Protein AF-A0A328TW82-F1 (afdb_monomer)

Solvent-accessible surface area (backbone atoms only — not comparable to full-atom values): 5490 Å² total; per-residue (Å²): 127,65,75,64,54,53,31,40,51,28,52,77,68,64,56,52,52,41,30,12,40,17,21,32,42,48,99,47,88,92,69,27,65,78,75,37,71,35,74,48,80,45,63,90,85,58,48,48,67,52,37,35,54,49,48,54,50,33,33,49,47,25,46,48,60,47,50,54,52,31,54,75,69,73,68,58,69,94,74,99,70,86,90,67,67,75,51,45,76,43,70,46,78,48,106

Nearest PDB structures (foldseek):
  3n0v-assembly1_C  TM=9.399E-01  e=1.897E-04  Pseudomonas putida KT2440
  3nrb-assembly1_A  TM=8.496E-01  e=9.449E-05  Pseudomonas putida KT2440
  3o1l-assembly1_A  TM=9.007E-01  e=3.312E-04  Pseudomonas syringae pv. tomato
  3tqq-assembly1_A  TM=7.896E-01  e=9.388E-03  Coxiella burnetii
  5uai-assembly1_A  TM=7.816E-01  e=1.079E-02  Pseudomonas aeruginosa PAO1

Secondary structure (DSSP, 8-state):
--HHHHHHHHHHHT-SEEEEEEEE--SSTT-SPEEEEEEEE--TT--HHHHHHHHHHHHHHHHHHHHHHHHHHT-----SS---TTSPEEEEEE-

Radius of gyration: 14.5 Å; Cα contacts (8 Å, |Δi|>4): 157; chains: 1; bounding box: 30×27×42 Å

Organism: NCBI:txid252393

Structure (mmCIF, N/CA/C/O backbone):
data_AF-A0A328TW82-F1
#
_entry.id   AF-A0A328TW82-F1
#
loop_
_atom_site.group_PDB
_atom_site.id
_atom_site.type_symbol
_atom_site.label_atom_id
_atom_site.label_alt_id
_atom_site.label_comp_id
_atom_site.label_asym_id
_atom_site.label_entity_id
_atom_site.label_seq_id
_atom_site.pdbx_PDB_ins_code
_atom_site.Cartn_x
_atom_site.Cartn_y
_atom_site.Cartn_z
_atom_site.occupancy
_atom_site.B_iso_or_equiv
_atom_site.auth_seq_id
_atom_site.auth_comp_id
_atom_site.auth_asym_id
_atom_site.auth_atom_id
_atom_site.pdbx_PDB_model_num
ATOM 1 N N . MET A 1 1 ? 12.274 -4.257 11.346 1.00 46.62 1 MET A N 1
ATOM 2 C CA . MET A 1 1 ? 12.890 -4.081 10.016 1.00 46.62 1 MET A CA 1
ATOM 3 C C . MET A 1 1 ? 12.861 -2.601 9.725 1.00 46.62 1 MET A C 1
ATOM 5 O O . MET A 1 1 ? 11.870 -1.978 10.082 1.00 46.62 1 MET A O 1
ATOM 9 N N . ASP A 1 2 ? 13.925 -2.039 9.159 1.00 54.69 2 ASP A N 1
ATOM 10 C CA . ASP A 1 2 ? 13.810 -0.716 8.542 1.00 54.69 2 ASP A CA 1
ATOM 11 C C . ASP A 1 2 ? 12.836 -0.839 7.360 1.00 54.69 2 ASP A C 1
ATOM 13 O O . ASP A 1 2 ? 12.948 -1.783 6.579 1.00 54.69 2 ASP A O 1
ATOM 17 N N . GLU A 1 3 ? 11.867 0.071 7.233 1.00 57.66 3 GLU A N 1
ATOM 18 C CA . GLU A 1 3 ? 10.801 0.008 6.207 1.00 57.66 3 GLU A CA 1
ATOM 19 C C . GLU A 1 3 ? 11.362 -0.104 4.781 1.00 57.66 3 GLU A C 1
ATOM 21 O O . GLU A 1 3 ? 10.840 -0.839 3.947 1.00 57.66 3 GLU A O 1
ATOM 26 N N . ALA A 1 4 ? 12.522 0.515 4.547 1.00 61.72 4 ALA A N 1
ATOM 27 C CA . ALA A 1 4 ? 13.281 0.420 3.306 1.00 61.72 4 ALA A CA 1
ATOM 28 C C . ALA A 1 4 ? 13.682 -1.015 2.912 1.00 61.72 4 ALA A C 1
ATOM 30 O O . ALA A 1 4 ? 13.848 -1.300 1.728 1.00 61.72 4 ALA A O 1
ATOM 31 N N . GLU A 1 5 ? 13.877 -1.924 3.871 1.00 72.62 5 GLU A N 1
ATOM 32 C CA . GLU A 1 5 ? 14.275 -3.298 3.556 1.00 72.62 5 GLU A CA 1
ATOM 33 C C . GLU A 1 5 ? 13.122 -4.107 2.957 1.00 72.62 5 GLU A C 1
ATOM 35 O O . GLU A 1 5 ? 13.370 -4.959 2.103 1.00 72.62 5 GLU A O 1
ATOM 40 N N . ALA A 1 6 ? 11.875 -3.835 3.358 1.00 76.38 6 ALA A N 1
ATOM 41 C CA . ALA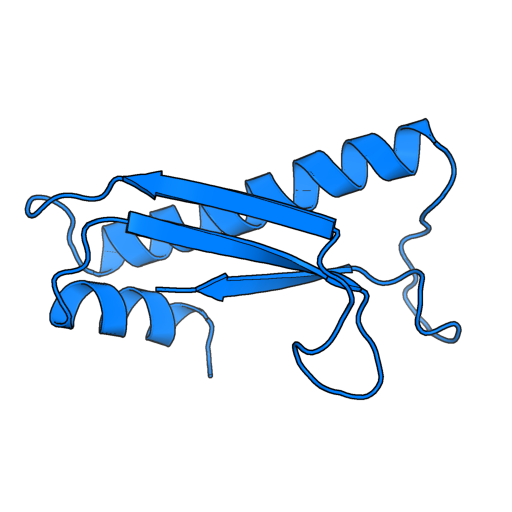 A 1 6 ? 10.709 -4.567 2.869 1.00 76.38 6 ALA A CA 1
ATOM 42 C C . ALA A 1 6 ? 10.535 -4.380 1.354 1.00 76.38 6 ALA A C 1
ATOM 44 O O . ALA A 1 6 ? 10.461 -5.363 0.618 1.00 76.38 6 ALA A O 1
ATOM 45 N N . ASP A 1 7 ? 10.592 -3.143 0.861 1.00 82.31 7 ASP A N 1
ATOM 46 C CA . ASP A 1 7 ? 10.435 -2.853 -0.571 1.00 82.31 7 ASP A CA 1
ATOM 47 C C . ASP A 1 7 ? 11.564 -3.459 -1.421 1.00 82.31 7 ASP A C 1
ATOM 49 O O . ASP A 1 7 ? 11.346 -3.966 -2.526 1.00 82.31 7 ASP A O 1
ATOM 53 N N . VAL A 1 8 ? 12.786 -3.481 -0.883 1.00 83.50 8 VAL A N 1
ATOM 54 C CA . VAL A 1 8 ? 13.938 -4.115 -1.536 1.00 83.50 8 VAL A CA 1
ATOM 55 C C . VAL A 1 8 ? 13.746 -5.633 -1.625 1.00 83.50 8 VAL A C 1
ATOM 57 O O . VAL A 1 8 ? 14.009 -6.230 -2.672 1.0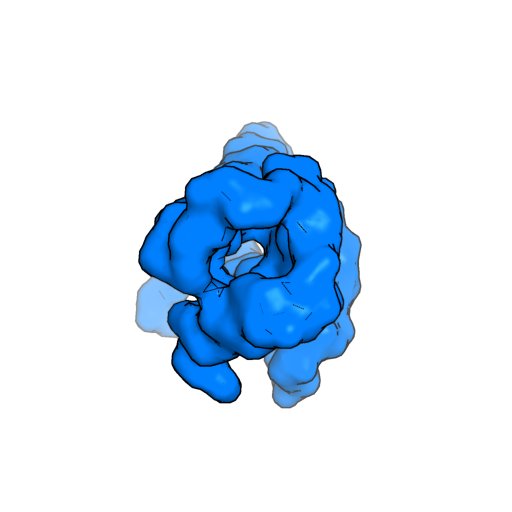0 83.50 8 VAL A O 1
ATOM 60 N N . LEU A 1 9 ? 13.251 -6.272 -0.562 1.00 84.00 9 LEU A N 1
ATOM 61 C CA . LEU A 1 9 ? 12.876 -7.689 -0.572 1.00 84.00 9 LEU A CA 1
ATOM 62 C C . LEU A 1 9 ? 11.767 -7.975 -1.598 1.00 84.00 9 LEU A C 1
ATOM 64 O O . LEU A 1 9 ? 11.854 -8.980 -2.306 1.00 84.00 9 LEU A O 1
ATOM 68 N N . ALA A 1 10 ? 10.788 -7.079 -1.748 1.00 85.31 10 ALA A N 1
ATOM 69 C CA . ALA A 1 10 ? 9.746 -7.167 -2.775 1.00 85.31 10 ALA A CA 1
ATOM 70 C C . ALA A 1 10 ? 10.318 -7.177 -4.191 1.00 85.31 10 ALA A C 1
ATOM 72 O O . ALA A 1 10 ? 9.929 -8.010 -5.017 1.00 85.31 10 ALA A O 1
ATOM 73 N N . TYR A 1 11 ? 11.260 -6.270 -4.459 1.00 86.75 11 TYR A N 1
ATOM 74 C CA . TYR A 1 11 ? 11.929 -6.169 -5.750 1.00 86.75 11 TYR A CA 1
ATOM 75 C C . TYR A 1 11 ? 12.609 -7.488 -6.116 1.00 86.75 11 TYR A C 1
ATOM 77 O O . TYR A 1 11 ? 12.369 -8.043 -7.191 1.00 86.75 11 TYR A O 1
ATOM 85 N N . PHE A 1 12 ? 13.395 -8.045 -5.191 1.00 88.06 12 PHE A N 1
ATOM 86 C CA . PHE A 1 12 ? 14.042 -9.341 -5.394 1.00 88.06 12 PHE A CA 1
ATOM 87 C C . PHE A 1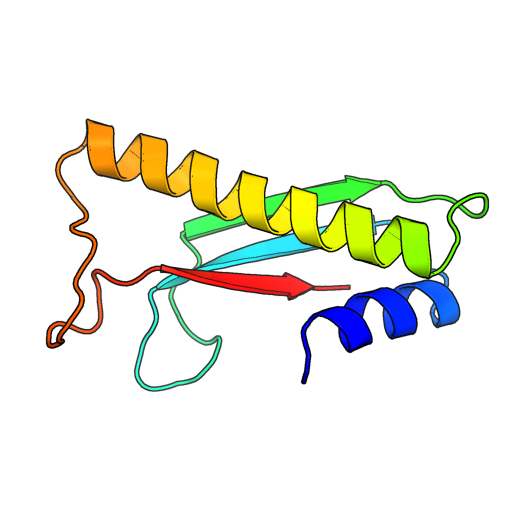 12 ? 13.043 -10.503 -5.470 1.00 88.06 12 PHE A C 1
ATOM 89 O O . PHE A 1 12 ? 13.278 -11.459 -6.210 1.00 88.06 12 PHE A O 1
ATOM 96 N N . GLY A 1 13 ? 11.923 -10.417 -4.750 1.00 88.31 13 GLY A N 1
ATOM 97 C CA . GLY A 1 13 ? 10.817 -11.374 -4.804 1.00 88.31 13 GLY A CA 1
ATOM 98 C C . GLY A 1 13 ? 9.995 -11.305 -6.095 1.00 88.31 13 GLY A C 1
ATOM 99 O O . GLY A 1 13 ? 9.217 -12.215 -6.379 1.00 88.31 13 GLY A O 1
ATOM 100 N N . GLY A 1 14 ? 10.175 -10.257 -6.903 1.00 90.44 14 GLY A N 1
ATOM 101 C CA . GLY A 1 14 ? 9.489 -10.090 -8.178 1.00 90.44 14 GLY A CA 1
ATOM 102 C C . GLY A 1 14 ? 7.988 -9.842 -8.038 1.00 90.44 14 GLY A C 1
ATOM 103 O O . GLY A 1 14 ? 7.242 -10.154 -8.976 1.00 90.44 14 GLY A O 1
ATOM 104 N N . VAL A 1 15 ? 7.543 -9.274 -6.913 1.00 91.00 15 VAL A N 1
ATOM 105 C CA . VAL A 1 15 ? 6.128 -8.958 -6.677 1.00 91.00 15 VAL A CA 1
ATOM 106 C C . VAL A 1 15 ? 5.588 -7.999 -7.742 1.00 91.00 15 VAL A C 1
ATOM 108 O O . VAL A 1 15 ? 6.335 -7.364 -8.497 1.00 91.00 15 VAL A O 1
ATOM 111 N N . LYS A 1 16 ? 4.262 -7.962 -7.870 1.00 92.56 16 LYS A N 1
ATOM 112 C CA . LYS A 1 16 ? 3.550 -7.111 -8.843 1.00 92.56 16 LYS A CA 1
ATOM 113 C C . LYS A 1 16 ? 2.578 -6.141 -8.187 1.00 92.56 16 LYS A C 1
ATOM 115 O O . LYS A 1 16 ? 1.945 -5.337 -8.865 1.00 92.56 16 LYS A O 1
ATOM 120 N N . ILE A 1 17 ? 2.464 -6.236 -6.871 1.00 91.00 17 ILE A N 1
ATOM 121 C CA . ILE A 1 17 ? 1.649 -5.385 -6.026 1.00 91.00 17 ILE A CA 1
ATOM 122 C C . ILE A 1 17 ? 2.483 -5.141 -4.774 1.00 91.00 17 ILE A C 1
ATOM 124 O O . ILE A 1 17 ? 3.084 -6.083 -4.265 1.00 91.00 17 ILE A O 1
ATOM 128 N N . ILE A 1 18 ? 2.522 -3.897 -4.318 1.00 90.38 18 ILE A N 1
ATOM 129 C CA . ILE A 1 18 ? 2.977 -3.541 -2.973 1.00 90.38 18 ILE A CA 1
ATOM 130 C C . ILE A 1 18 ? 1.869 -2.733 -2.307 1.00 90.38 18 ILE A C 1
ATOM 132 O O . ILE A 1 18 ? 1.027 -2.148 -3.001 1.00 90.38 18 ILE A O 1
ATOM 136 N N . GLY A 1 19 ? 1.830 -2.711 -0.983 1.00 89.94 19 GLY A N 1
ATOM 137 C CA . GLY A 1 19 ? 0.786 -1.991 -0.270 1.00 89.94 19 GLY A CA 1
ATOM 138 C C . GLY A 1 19 ? 1.189 -1.570 1.124 1.00 89.94 19 GLY A C 1
ATOM 139 O O . GLY A 1 19 ? 2.214 -1.985 1.649 1.00 89.94 19 GLY A O 1
ATOM 140 N N . ALA A 1 20 ? 0.341 -0.758 1.734 1.00 88.19 20 ALA A N 1
ATOM 141 C CA . ALA A 1 20 ? 0.488 -0.346 3.116 1.00 88.19 20 ALA A CA 1
ATOM 142 C C . ALA A 1 20 ? -0.810 -0.569 3.880 1.00 88.19 20 ALA A C 1
ATOM 144 O O . ALA A 1 20 ? -1.910 -0.482 3.330 1.00 88.19 20 ALA A O 1
ATOM 145 N N . THR A 1 21 ? -0.668 -0.860 5.169 1.00 84.06 21 THR A N 1
ATOM 146 C CA . THR A 1 21 ? -1.786 -1.042 6.093 1.00 84.06 21 THR A CA 1
ATOM 147 C C . THR A 1 21 ? -1.649 -0.078 7.259 1.00 84.06 21 THR A C 1
ATOM 149 O O . THR A 1 21 ? -0.651 -0.113 7.974 1.00 84.06 21 THR A O 1
ATOM 152 N N . ALA A 1 22 ? -2.670 0.750 7.468 1.00 84.44 22 ALA A N 1
ATOM 153 C CA . ALA A 1 22 ? -2.826 1.568 8.658 1.00 84.44 22 ALA A CA 1
ATOM 154 C C . ALA A 1 22 ? -3.610 0.792 9.725 1.00 84.44 22 ALA A C 1
ATOM 156 O O . ALA A 1 22 ? -4.683 0.244 9.451 1.00 84.44 22 ALA A O 1
ATOM 157 N N . HIS A 1 23 ? -3.095 0.764 10.950 1.00 81.38 23 HIS A N 1
ATOM 158 C CA . HIS A 1 23 ? -3.689 0.059 12.084 1.00 81.38 23 HIS A CA 1
ATOM 159 C C . HIS A 1 23 ? -3.597 0.898 13.365 1.00 81.38 23 HIS A C 1
ATOM 161 O O . HIS A 1 23 ? -2.776 1.810 13.470 1.00 81.38 23 HIS A O 1
ATOM 167 N N . TYR A 1 24 ? -4.406 0.588 14.379 1.00 79.94 24 TYR A N 1
ATOM 168 C CA . TYR A 1 24 ? -4.226 1.199 15.703 1.00 79.94 24 TYR A CA 1
ATOM 169 C C . TYR A 1 24 ? -3.028 0.589 16.434 1.00 79.94 24 TYR A C 1
ATOM 171 O O . TYR A 1 24 ? -2.935 -0.626 16.555 1.00 79.94 24 TYR A O 1
ATOM 179 N N . VAL A 1 25 ? -2.134 1.411 16.975 1.00 77.44 25 VAL A N 1
ATOM 180 C CA . VAL A 1 25 ? -0.978 0.919 17.740 1.00 77.44 25 VAL A CA 1
ATOM 181 C C . VAL A 1 25 ? -1.447 0.379 19.087 1.00 77.44 25 VAL A C 1
ATOM 183 O O . VAL A 1 25 ? -1.920 1.150 19.917 1.00 77.44 25 VAL A O 1
ATOM 186 N N . ASN A 1 26 ? -1.271 -0.917 19.330 1.00 72.44 26 ASN A N 1
ATOM 187 C CA . ASN A 1 26 ? -1.481 -1.535 20.639 1.00 72.44 26 ASN A CA 1
ATOM 188 C C . ASN A 1 26 ? -0.146 -2.080 21.196 1.00 72.44 26 ASN A C 1
ATOM 190 O O . ASN A 1 26 ? 0.919 -1.790 20.654 1.00 72.44 26 ASN A O 1
ATOM 194 N N . ASP A 1 27 ? -0.184 -2.810 22.315 1.00 77.62 27 ASP A N 1
ATOM 195 C CA . ASP A 1 27 ? 1.029 -3.376 22.937 1.00 77.62 27 ASP A CA 1
ATOM 196 C C . ASP A 1 27 ? 1.701 -4.475 22.089 1.00 77.62 27 ASP A C 1
ATOM 198 O O . ASP A 1 27 ? 2.852 -4.837 22.338 1.00 77.62 27 ASP A O 1
ATOM 202 N N . ASN A 1 28 ? 1.000 -4.981 21.072 1.00 72.31 28 ASN A N 1
ATOM 203 C CA . ASN A 1 28 ? 1.483 -5.964 20.119 1.00 72.31 28 ASN A CA 1
ATOM 204 C C . ASN A 1 28 ? 1.805 -5.264 18.787 1.00 72.31 28 ASN A C 1
ATOM 206 O O . ASN A 1 28 ? 0.926 -4.764 18.084 1.00 72.31 28 ASN A O 1
ATOM 210 N N . LEU A 1 29 ? 3.088 -5.237 18.427 1.00 68.12 29 LEU A N 1
ATOM 211 C CA . LEU A 1 29 ? 3.547 -4.633 17.177 1.00 68.12 29 LEU A CA 1
ATOM 212 C C . LEU A 1 29 ? 2.813 -5.275 15.983 1.00 68.12 29 LEU A C 1
ATOM 214 O O . LEU A 1 29 ? 2.823 -6.494 15.843 1.00 68.12 29 LEU A O 1
ATOM 218 N N . ASP A 1 30 ? 2.161 -4.448 15.164 1.00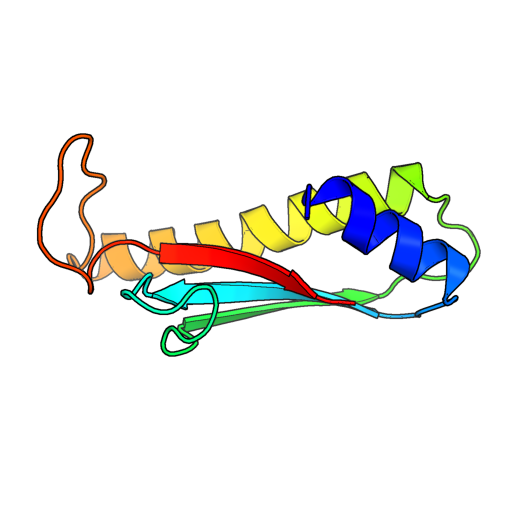 68.06 30 ASP A N 1
ATOM 219 C CA . ASP A 1 30 ? 1.426 -4.817 13.943 1.00 68.06 30 ASP A CA 1
ATOM 220 C C . ASP A 1 30 ? 0.139 -5.648 14.113 1.00 68.06 30 ASP A C 1
ATOM 222 O O . ASP A 1 30 ? -0.457 -6.076 13.124 1.00 68.06 30 ASP A O 1
ATOM 226 N N . GLU A 1 31 ? -0.364 -5.826 15.338 1.00 74.12 31 GLU A N 1
ATOM 227 C CA . GLU A 1 31 ? -1.621 -6.558 15.603 1.00 74.12 31 GLU A CA 1
ATOM 228 C C . GLU A 1 31 ? -2.803 -5.634 15.938 1.00 74.12 31 GLU A C 1
ATOM 230 O O . GLU A 1 31 ? -3.833 -6.047 16.483 1.00 74.12 31 GLU A O 1
ATOM 235 N N . GLY A 1 32 ? -2.656 -4.348 15.640 1.00 78.75 32 GLY A N 1
ATOM 236 C CA . GLY A 1 32 ? -3.740 -3.383 15.701 1.00 78.75 32 GLY A CA 1
ATOM 237 C C . GLY A 1 32 ? -4.920 -3.756 14.802 1.00 78.75 32 GLY A C 1
ATOM 238 O O . GLY A 1 32 ? -4.704 -4.268 13.703 1.00 78.75 32 GLY A O 1
ATOM 239 N N . PRO A 1 33 ? -6.175 -3.445 15.182 1.00 82.62 33 PRO A N 1
ATOM 240 C CA . PRO A 1 33 ? -7.279 -3.469 14.230 1.00 82.62 33 PRO A CA 1
ATOM 241 C C . PRO A 1 33 ? -6.942 -2.626 12.993 1.00 82.62 33 PRO A C 1
ATOM 243 O O . PRO A 1 33 ? -6.541 -1.466 13.125 1.00 82.62 33 PRO A O 1
ATOM 246 N N . ILE A 1 34 ? -7.106 -3.226 11.811 1.00 84.12 34 ILE A N 1
ATOM 247 C CA . ILE A 1 34 ? -6.870 -2.572 10.521 1.00 84.12 34 ILE A CA 1
ATOM 248 C C . ILE A 1 34 ? -7.908 -1.471 10.322 1.00 84.12 34 ILE A C 1
ATOM 250 O O . ILE A 1 34 ? -9.108 -1.703 10.480 1.00 84.12 34 ILE A O 1
ATOM 254 N N . ILE A 1 35 ? -7.429 -0.289 9.950 1.00 81.62 35 ILE A N 1
ATOM 255 C CA . ILE A 1 35 ? -8.251 0.896 9.713 1.00 81.62 35 ILE A CA 1
ATOM 256 C C . ILE A 1 35 ? -8.365 1.160 8.211 1.00 81.62 35 ILE A C 1
ATOM 258 O O . ILE A 1 35 ? -9.465 1.313 7.685 1.00 81.62 35 ILE A O 1
ATOM 262 N N . MET A 1 36 ? -7.227 1.145 7.513 1.00 83.31 36 MET A N 1
ATOM 263 C CA . MET A 1 36 ? -7.142 1.386 6.076 1.00 83.31 36 MET A CA 1
ATOM 264 C C . MET A 1 36 ? -6.046 0.530 5.450 1.00 83.31 36 MET A C 1
ATOM 266 O O . MET A 1 36 ? -5.033 0.241 6.080 1.00 83.31 36 MET A O 1
ATOM 270 N N . GLN A 1 37 ? -6.241 0.153 4.191 1.00 88.94 37 GLN A N 1
ATOM 271 C CA . GLN A 1 37 ? -5.217 -0.464 3.361 1.00 88.94 37 GLN A CA 1
ATOM 272 C C . GLN A 1 37 ? -5.229 0.193 1.988 1.00 88.94 37 GLN A C 1
ATOM 274 O O . GLN A 1 37 ? -6.301 0.499 1.464 1.00 88.94 37 GLN A O 1
ATOM 279 N N . ASP A 1 38 ? -4.048 0.382 1.416 1.00 90.62 38 ASP A N 1
ATOM 280 C CA . ASP A 1 38 ? -3.890 0.850 0.044 1.00 90.62 38 ASP A CA 1
ATOM 281 C C . ASP A 1 38 ? -2.823 0.022 -0.672 1.00 90.62 38 ASP A C 1
ATOM 283 O O . ASP A 1 38 ? -1.921 -0.541 -0.044 1.00 90.62 38 ASP A O 1
ATOM 287 N N . VAL A 1 39 ? -2.959 -0.094 -1.989 1.00 92.12 39 VAL A N 1
ATOM 288 C CA . VAL A 1 39 ? -2.090 -0.911 -2.833 1.00 92.12 39 VAL A CA 1
ATOM 289 C C . VAL A 1 39 ? -1.781 -0.197 -4.134 1.00 92.12 39 VAL A C 1
ATOM 291 O O . VAL A 1 39 ? -2.617 0.498 -4.712 1.00 92.12 39 VAL A O 1
ATOM 294 N N . ILE A 1 40 ? -0.596 -0.462 -4.664 1.00 92.19 40 ILE A N 1
ATOM 295 C CA . ILE A 1 40 ? -0.208 -0.030 -5.999 1.00 92.19 40 ILE A CA 1
ATOM 296 C C . ILE A 1 40 ? 0.312 -1.209 -6.806 1.00 92.19 40 ILE A C 1
ATOM 298 O O . ILE A 1 40 ? 0.882 -2.164 -6.278 1.00 92.19 40 ILE A O 1
ATOM 302 N N . HIS A 1 41 ? 0.107 -1.131 -8.115 1.00 93.25 41 HIS A N 1
ATOM 303 C CA . HIS A 1 41 ? 0.670 -2.102 -9.039 1.00 93.25 41 HIS A CA 1
ATOM 304 C C . HIS A 1 41 ? 2.084 -1.676 -9.414 1.00 93.25 41 HIS A C 1
ATOM 306 O O . HIS A 1 41 ? 2.324 -0.512 -9.731 1.00 93.25 41 HIS A O 1
ATOM 312 N N . VAL A 1 42 ? 2.993 -2.641 -9.414 1.00 90.94 42 VAL A N 1
ATOM 313 C CA . VAL A 1 42 ? 4.385 -2.471 -9.828 1.00 90.94 42 VAL A CA 1
ATOM 314 C C . VAL A 1 42 ? 4.701 -3.489 -10.911 1.00 90.94 42 VAL A C 1
ATOM 316 O O . VAL A 1 42 ? 4.194 -4.614 -10.915 1.00 90.94 42 VAL A O 1
ATOM 319 N N . ASP A 1 43 ? 5.534 -3.100 -11.861 1.00 91.06 43 ASP A N 1
ATOM 320 C CA . ASP A 1 43 ? 5.971 -3.982 -12.933 1.00 91.06 43 ASP A CA 1
ATOM 321 C C . ASP A 1 43 ? 7.495 -4.171 -12.900 1.00 91.06 43 ASP A C 1
ATOM 323 O O . ASP A 1 43 ? 8.172 -3.848 -11.928 1.00 91.06 43 ASP A O 1
ATOM 327 N N . HIS A 1 44 ? 8.036 -4.801 -13.937 1.00 90.81 44 HIS A N 1
ATOM 328 C CA . HIS A 1 44 ? 9.455 -5.140 -14.021 1.00 90.81 44 HIS A CA 1
ATOM 329 C C . HIS A 1 44 ? 10.350 -3.961 -14.430 1.00 90.81 44 HIS A C 1
ATOM 331 O O . HIS A 1 44 ? 11.564 -4.143 -14.504 1.00 90.81 44 HIS A O 1
ATOM 337 N N . ILE A 1 45 ? 9.782 -2.792 -14.745 1.00 93.38 45 ILE A N 1
ATOM 338 C CA . ILE A 1 45 ? 10.555 -1.592 -15.080 1.00 93.38 45 ILE A CA 1
ATOM 339 C C . ILE A 1 45 ? 10.977 -0.827 -13.821 1.00 93.38 45 ILE A C 1
ATOM 341 O O . ILE A 1 45 ? 11.884 -0.003 -13.900 1.00 93.38 45 ILE A O 1
ATOM 345 N N . TYR A 1 46 ? 10.335 -1.106 -12.683 1.00 92.00 46 TYR A N 1
ATOM 346 C CA . TYR A 1 46 ? 10.666 -0.517 -11.391 1.00 92.00 46 TYR A CA 1
ATOM 347 C C . TYR A 1 46 ? 12.029 -1.012 -10.925 1.00 92.00 46 TYR A C 1
ATOM 349 O O . TYR A 1 46 ? 12.292 -2.214 -10.921 1.00 92.00 46 TYR A O 1
ATOM 357 N N . THR A 1 47 ? 12.881 -0.094 -10.486 1.00 93.44 47 THR A N 1
ATOM 358 C CA . THR A 1 47 ? 14.086 -0.424 -9.725 1.00 93.44 47 THR A CA 1
ATOM 359 C C . THR A 1 47 ? 13.753 -0.629 -8.242 1.00 93.44 47 THR A C 1
ATOM 361 O O . THR A 1 47 ? 12.671 -0.267 -7.779 1.00 93.44 47 THR A O 1
ATOM 364 N N . ALA A 1 48 ? 14.691 -1.182 -7.467 1.00 90.31 48 ALA A N 1
ATOM 365 C CA . ALA A 1 48 ? 14.529 -1.290 -6.014 1.00 90.31 48 ALA A CA 1
ATOM 366 C C . ALA A 1 48 ? 14.314 0.085 -5.349 1.00 90.31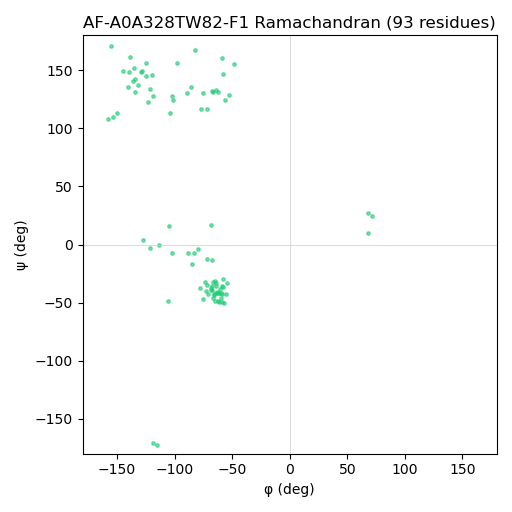 48 ALA A C 1
ATOM 368 O O . ALA A 1 48 ? 13.513 0.208 -4.430 1.00 90.31 48 ALA A O 1
ATOM 369 N N . GLU A 1 49 ? 14.985 1.127 -5.849 1.00 91.25 49 GLU A N 1
ATOM 370 C CA . GLU A 1 49 ? 14.808 2.501 -5.371 1.00 91.25 49 GLU A CA 1
ATOM 371 C C . GLU A 1 49 ? 13.420 3.054 -5.731 1.00 91.25 49 GLU A C 1
ATOM 373 O O . GLU A 1 49 ? 12.782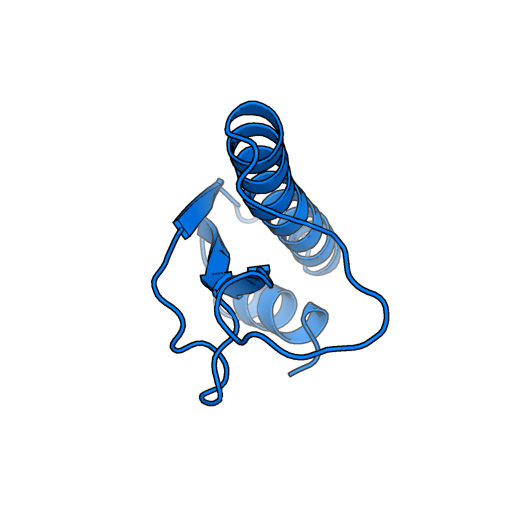 3.698 -4.899 1.00 91.25 49 GLU A O 1
ATOM 378 N N . ASP A 1 50 ? 12.909 2.752 -6.930 1.00 91.62 50 ASP A N 1
ATOM 379 C CA . ASP A 1 50 ? 11.544 3.129 -7.315 1.00 91.62 50 ASP A CA 1
ATOM 380 C C . ASP A 1 50 ? 10.505 2.446 -6.423 1.00 91.62 50 ASP A C 1
ATOM 382 O O . ASP A 1 50 ? 9.539 3.086 -6.013 1.00 91.62 50 ASP A O 1
ATOM 386 N N . MET A 1 51 ? 10.711 1.167 -6.083 1.00 89.12 51 MET A N 1
ATOM 387 C CA . MET A 1 51 ? 9.836 0.447 -5.154 1.00 89.12 51 MET A CA 1
ATOM 388 C C . MET A 1 51 ? 9.866 1.055 -3.752 1.00 89.12 51 MET A C 1
ATOM 390 O O . MET A 1 51 ? 8.801 1.251 -3.181 1.00 89.12 51 MET A O 1
ATOM 394 N N . MET A 1 52 ? 11.037 1.439 -3.237 1.00 89.00 52 MET A N 1
ATOM 395 C CA . MET A 1 52 ? 11.145 2.129 -1.943 1.00 89.00 52 MET A CA 1
ATOM 396 C C . MET A 1 52 ? 10.413 3.475 -1.929 1.00 89.00 52 MET A C 1
ATOM 398 O O . MET A 1 52 ? 9.757 3.832 -0.950 1.00 89.00 52 MET A O 1
ATOM 402 N N . HIS A 1 53 ? 10.522 4.258 -3.006 1.00 89.94 53 HIS A N 1
ATOM 403 C CA . HIS A 1 53 ? 9.784 5.517 -3.119 1.00 89.94 53 HIS A CA 1
ATOM 404 C C . HIS A 1 53 ? 8.275 5.280 -3.186 1.00 89.94 53 HIS A C 1
ATOM 406 O O . HIS A 1 53 ? 7.512 5.962 -2.502 1.00 89.94 53 HIS A O 1
ATOM 412 N N . ALA A 1 54 ? 7.858 4.292 -3.974 1.00 89.50 54 ALA A N 1
ATOM 413 C CA . ALA A 1 54 ? 6.458 3.962 -4.159 1.00 89.50 54 ALA A CA 1
ATOM 414 C C . ALA A 1 54 ? 5.820 3.379 -2.881 1.00 89.50 54 ALA A C 1
ATOM 416 O O . ALA A 1 54 ? 4.689 3.741 -2.557 1.00 89.50 54 ALA A O 1
ATOM 417 N N . GLY A 1 55 ? 6.560 2.568 -2.115 1.00 88.31 55 GLY A N 1
ATOM 418 C CA . GLY A 1 55 ? 6.179 2.090 -0.782 1.00 88.31 55 GLY A CA 1
ATOM 419 C C . GLY A 1 55 ? 5.935 3.251 0.185 1.00 88.31 55 GLY A C 1
ATOM 420 O O . GLY A 1 55 ? 4.854 3.395 0.755 1.00 88.31 55 GLY A O 1
ATOM 421 N N . ARG A 1 56 ? 6.872 4.201 0.252 1.00 87.50 56 ARG A N 1
ATOM 422 C CA . ARG A 1 56 ? 6.721 5.406 1.086 1.00 87.50 56 ARG A CA 1
ATOM 423 C C . ARG A 1 56 ? 5.500 6.252 0.744 1.00 87.50 56 ARG A C 1
ATOM 425 O O . ARG A 1 56 ? 4.929 6.911 1.615 1.00 87.50 56 ARG A O 1
ATOM 432 N N . ASP A 1 57 ? 5.147 6.324 -0.533 1.00 89.12 57 ASP A N 1
ATOM 433 C CA . ASP A 1 57 ? 3.999 7.105 -0.979 1.00 89.12 57 ASP A CA 1
ATOM 434 C C . ASP A 1 57 ? 2.679 6.375 -0.706 1.00 89.12 57 ASP A C 1
ATOM 436 O O . ASP A 1 57 ? 1.722 7.023 -0.278 1.00 89.12 57 ASP A O 1
ATOM 440 N N . VAL A 1 58 ? 2.629 5.043 -0.852 1.00 88.31 58 VAL A N 1
ATOM 441 C CA . VAL A 1 58 ? 1.432 4.262 -0.498 1.00 88.31 58 VAL A CA 1
ATOM 442 C C . VAL A 1 58 ? 1.182 4.269 1.015 1.00 88.31 58 VAL A C 1
ATOM 444 O O . VAL A 1 58 ? 0.039 4.427 1.439 1.00 88.31 58 VAL A O 1
ATOM 447 N N . GLU A 1 59 ? 2.233 4.251 1.841 1.00 85.75 59 GLU A N 1
ATOM 448 C CA . GLU A 1 59 ? 2.129 4.442 3.297 1.00 85.75 59 GLU A CA 1
ATOM 449 C C . GLU A 1 59 ? 1.568 5.812 3.668 1.00 85.75 59 GLU A C 1
ATOM 451 O O . GLU A 1 59 ? 0.620 5.921 4.450 1.00 85.75 59 GLU A O 1
ATOM 456 N N . LYS A 1 60 ? 2.120 6.884 3.086 1.00 84.62 60 LYS A N 1
ATOM 457 C CA . LYS A 1 60 ? 1.609 8.239 3.323 1.00 84.62 60 LYS A CA 1
ATOM 458 C C . LYS A 1 60 ? 0.156 8.362 2.905 1.00 84.62 60 LYS A C 1
ATOM 460 O O . LYS A 1 60 ? -0.601 9.009 3.621 1.00 84.62 60 LYS A O 1
ATOM 465 N N . ASN A 1 61 ? -0.231 7.778 1.774 1.00 86.19 61 ASN A N 1
ATOM 466 C CA . ASN A 1 61 ? -1.607 7.826 1.293 1.00 86.19 61 ASN A CA 1
ATOM 467 C C . ASN A 1 61 ? -2.549 7.089 2.247 1.00 86.19 61 ASN A C 1
ATOM 469 O O . ASN A 1 61 ? -3.538 7.687 2.674 1.00 86.19 61 ASN A O 1
ATOM 473 N N . ALA A 1 62 ? -2.203 5.862 2.650 1.00 82.25 62 ALA A N 1
ATOM 474 C CA . ALA A 1 62 ? -2.978 5.080 3.612 1.00 82.25 62 ALA A CA 1
ATOM 475 C C . ALA A 1 62 ? -3.122 5.814 4.958 1.00 82.25 62 ALA A C 1
ATOM 477 O O . ALA A 1 62 ? -4.211 5.900 5.527 1.00 82.25 62 ALA A O 1
ATOM 478 N N . LEU A 1 63 ? -2.044 6.427 5.451 1.00 80.69 63 LEU A N 1
ATOM 479 C CA . LEU A 1 63 ? -2.080 7.182 6.700 1.00 80.69 63 LEU A CA 1
ATOM 480 C C . LEU A 1 63 ? -2.862 8.500 6.568 1.00 80.69 63 LEU A C 1
ATOM 482 O O . LEU A 1 63 ? -3.631 8.860 7.459 1.00 80.69 63 LEU A O 1
ATOM 486 N N . CYS A 1 64 ? -2.677 9.243 5.474 1.00 81.06 64 CYS A N 1
ATOM 487 C CA . CYS A 1 64 ? -3.298 10.554 5.272 1.00 81.06 64 CYS A CA 1
ATOM 488 C C . CYS A 1 64 ? -4.795 10.455 4.992 1.00 81.06 64 CYS A C 1
ATOM 490 O O . CYS A 1 64 ? -5.557 11.286 5.489 1.00 81.06 64 CYS A O 1
ATOM 492 N N . ALA A 1 65 ? -5.228 9.470 4.205 1.00 74.38 65 ALA A N 1
ATOM 493 C CA . ALA A 1 65 ? -6.643 9.264 3.932 1.00 74.38 65 ALA A CA 1
ATOM 494 C C . ALA A 1 65 ? -7.405 8.898 5.220 1.00 74.38 65 ALA A C 1
ATOM 496 O O . ALA A 1 65 ? -8.530 9.368 5.421 1.00 74.38 65 ALA A O 1
ATOM 497 N N . GLU A 1 66 ? -6.763 8.182 6.146 1.00 69.88 66 GLU A N 1
ATOM 498 C CA . GLU A 1 66 ? -7.349 7.919 7.458 1.00 69.88 66 GLU A CA 1
ATOM 499 C C . GLU A 1 66 ? -7.306 9.141 8.378 1.00 69.88 66 GLU A C 1
ATOM 501 O O . GLU A 1 66 ? -8.327 9.520 8.954 1.00 69.88 66 GLU A O 1
ATOM 506 N N . LEU A 1 67 ? -6.161 9.825 8.468 1.00 70.50 67 LEU A N 1
ATOM 507 C CA . LEU A 1 67 ? -6.039 11.046 9.264 1.00 70.50 67 LEU A CA 1
ATOM 508 C C . LEU A 1 67 ? -7.091 12.084 8.848 1.00 70.50 67 LEU A C 1
ATOM 510 O O . LEU A 1 67 ? -7.726 12.696 9.702 1.00 70.50 67 LEU A O 1
ATOM 514 N N . CYS A 1 68 ? -7.325 12.256 7.548 1.00 65.81 68 CYS A N 1
ATOM 515 C CA . CYS A 1 68 ? -8.339 13.172 7.035 1.00 65.81 68 CYS A CA 1
ATOM 516 C C . CYS A 1 68 ? -9.759 12.775 7.489 1.00 65.81 68 CYS A C 1
ATOM 518 O O . CYS A 1 68 ? -10.537 13.630 7.922 1.00 65.81 68 CYS A O 1
ATOM 520 N N . THR A 1 69 ? -10.074 11.477 7.467 1.00 62.09 69 THR A N 1
ATOM 521 C CA . THR A 1 69 ? -11.369 10.933 7.907 1.00 62.09 69 THR A CA 1
ATOM 522 C C . THR A 1 69 ? -11.572 11.112 9.415 1.00 62.09 69 THR A C 1
ATOM 524 O O . THR A 1 69 ? -12.616 11.607 9.852 1.00 62.09 69 THR A O 1
ATOM 527 N N . LEU A 1 70 ? -10.556 10.798 10.222 1.00 63.91 70 LEU A N 1
ATOM 528 C CA . LEU A 1 70 ? -10.621 10.894 11.683 1.00 63.91 70 LEU A CA 1
ATOM 529 C C . LEU A 1 70 ? -10.626 12.340 12.185 1.00 63.91 70 LEU A C 1
ATOM 531 O O . LEU A 1 70 ? -11.316 12.636 13.162 1.00 63.91 70 LEU A O 1
ATOM 535 N N . LEU A 1 71 ? -9.923 13.261 11.518 1.00 63.34 71 LEU A N 1
ATOM 536 C CA . LEU A 1 71 ? -9.985 14.691 11.837 1.00 63.34 71 LEU A CA 1
ATOM 537 C C . LEU A 1 71 ? -11.358 15.288 11.502 1.00 63.34 71 LEU A C 1
ATOM 539 O O . LEU A 1 71 ? -11.882 16.077 12.287 1.00 63.34 71 LEU A O 1
ATOM 543 N N . GLY A 1 72 ? -11.975 14.877 10.389 1.00 62.03 72 GLY A N 1
ATOM 544 C CA . GLY A 1 72 ? -13.345 15.272 10.044 1.00 62.03 72 GLY A CA 1
ATOM 545 C C . GLY A 1 72 ? -14.396 14.747 11.031 1.00 62.03 72 GLY A C 1
ATOM 546 O O . GLY A 1 72 ? -15.391 15.423 11.288 1.00 62.03 72 GLY A O 1
ATOM 547 N N . ALA A 1 73 ? -14.153 13.573 11.622 1.00 62.47 73 ALA A N 1
ATOM 548 C CA . ALA A 1 73 ? -15.018 12.946 12.622 1.00 62.47 73 ALA A CA 1
ATOM 549 C C . ALA A 1 73 ? -14.720 13.370 14.080 1.00 62.47 73 ALA A C 1
ATOM 551 O O . ALA A 1 73 ? -15.473 13.005 14.982 1.00 62.47 73 ALA A O 1
ATOM 552 N N . GLY A 1 74 ? -13.644 14.130 14.329 1.00 57.12 74 GLY A N 1
ATOM 553 C CA . GLY A 1 74 ? -13.220 14.552 15.672 1.00 57.12 74 GLY A CA 1
ATOM 554 C C . GLY A 1 74 ? -12.625 13.433 16.542 1.00 57.12 74 GLY A C 1
ATOM 555 O O . GLY A 1 74 ? -12.685 13.520 17.767 1.00 57.12 74 GLY A O 1
ATOM 556 N N . ALA A 1 75 ? -12.079 12.376 15.930 1.00 55.28 75 ALA A N 1
ATOM 557 C CA . ALA A 1 75 ? -11.730 11.119 16.597 1.00 55.28 75 ALA A CA 1
ATOM 558 C C . ALA A 1 75 ? -10.229 10.919 16.917 1.00 55.28 75 ALA A C 1
ATOM 560 O O . ALA A 1 75 ? -9.900 9.963 17.617 1.00 55.28 75 ALA A O 1
ATOM 561 N N . VAL A 1 76 ? -9.309 11.788 16.462 1.00 53.06 76 VAL A N 1
ATOM 562 C CA . VAL A 1 76 ? -7.851 11.635 16.700 1.00 53.06 76 VAL A CA 1
ATOM 563 C C . VAL A 1 76 ? -7.164 12.941 17.108 1.00 53.06 76 VAL A C 1
ATOM 565 O O . VAL A 1 76 ? -7.439 14.003 16.553 1.00 53.06 76 VAL A O 1
ATOM 568 N N . GLY A 1 77 ? -6.223 12.842 18.057 1.00 48.75 77 GLY A N 1
ATOM 569 C CA . GLY A 1 77 ? -5.272 13.892 18.430 1.00 48.75 77 GLY A CA 1
ATOM 570 C C . GLY A 1 77 ? -3.825 13.418 18.259 1.00 48.75 77 GLY A C 1
ATOM 571 O O . GLY A 1 77 ? -3.477 12.325 18.697 1.00 48.75 77 GLY A O 1
ATOM 572 N N . ILE A 1 78 ? -2.973 14.241 17.638 1.00 47.25 78 ILE A N 1
ATOM 573 C CA . ILE A 1 78 ? -1.527 13.986 17.511 1.00 47.25 78 ILE A CA 1
ATOM 574 C C . ILE A 1 78 ? -0.883 14.325 18.863 1.00 47.25 78 ILE A C 1
ATOM 576 O O . ILE A 1 78 ? -0.958 15.471 19.306 1.00 47.25 78 ILE A O 1
ATOM 580 N N . CYS A 1 79 ? -0.296 13.348 19.556 1.00 38.97 79 CYS A N 1
ATOM 581 C CA . CYS A 1 79 ? 0.186 13.528 20.928 1.00 38.97 79 CYS A CA 1
ATOM 582 C C . CYS A 1 79 ? 1.701 13.303 21.043 1.00 38.97 79 CYS A C 1
ATOM 584 O O . CYS A 1 79 ? 2.198 12.253 20.647 1.00 38.97 79 CYS A O 1
ATOM 586 N N . SER A 1 80 ? 2.433 14.264 21.625 1.00 39.75 80 SER A N 1
ATOM 587 C CA . SER A 1 80 ? 3.880 14.163 21.888 1.00 39.75 80 SER A CA 1
ATOM 588 C C . SER A 1 80 ? 4.237 13.406 23.181 1.00 39.75 80 SER A C 1
ATOM 590 O O . SER A 1 80 ? 5.412 13.140 23.417 1.00 39.75 80 SER A O 1
ATOM 59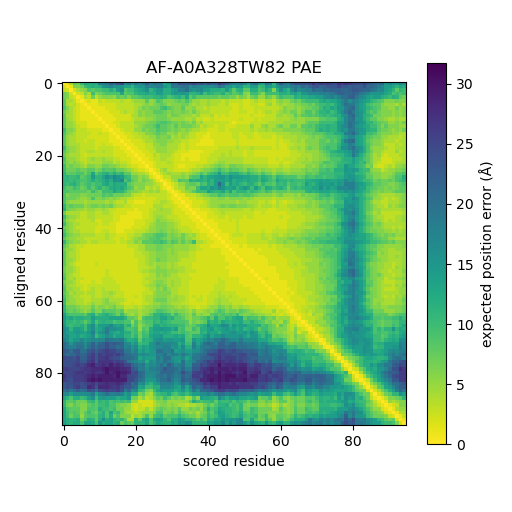2 N N . GLN A 1 81 ? 3.255 13.050 24.022 1.00 45.88 81 GLN A N 1
ATOM 593 C CA . GLN A 1 81 ? 3.433 12.279 25.262 1.00 45.88 81 GLN A CA 1
ATOM 594 C C . GLN A 1 81 ? 2.143 11.495 25.615 1.00 45.88 81 GLN A C 1
ATOM 596 O O . GLN A 1 81 ? 1.141 12.091 25.992 1.00 45.88 81 GLN A O 1
ATOM 601 N N . GLN A 1 82 ? 2.189 10.162 25.491 1.00 42.00 82 GLN A N 1
ATOM 602 C CA . GLN A 1 82 ? 1.133 9.159 25.785 1.00 42.00 82 GLN A CA 1
ATOM 603 C C . GLN A 1 82 ? 0.436 9.330 27.164 1.00 42.00 82 GLN A C 1
ATOM 605 O O . GLN A 1 82 ? 1.093 9.860 28.065 1.00 42.00 82 GLN A O 1
ATOM 610 N N . PRO A 1 83 ? -0.826 8.854 27.405 1.00 46.31 83 PRO A N 1
ATOM 611 C CA . PRO A 1 83 ? -1.223 7.441 27.217 1.00 46.31 83 PRO A CA 1
ATOM 612 C C . PRO A 1 83 ? -2.732 7.147 27.011 1.00 46.31 83 PRO A C 1
ATOM 614 O O . PRO A 1 83 ? -3.474 7.109 27.980 1.00 46.31 83 PRO A O 1
ATOM 617 N N . HIS A 1 84 ? -3.176 6.788 25.800 1.00 42.75 84 HIS A N 1
ATOM 618 C CA . HIS A 1 84 ? -4.344 5.908 25.589 1.00 42.75 84 HIS A CA 1
ATOM 619 C C . HIS A 1 84 ? -4.127 5.133 24.270 1.00 42.75 84 HIS A C 1
ATOM 621 O O . HIS A 1 84 ? -4.091 5.733 23.203 1.00 42.75 84 HIS A O 1
ATOM 627 N N . HIS A 1 85 ? -3.939 3.811 24.337 1.00 48.22 85 HIS A N 1
ATOM 628 C CA . HIS A 1 85 ? -3.428 2.924 23.266 1.00 48.22 85 HIS A CA 1
ATOM 629 C C . HIS A 1 85 ? -4.353 2.728 22.038 1.00 48.22 85 HIS A C 1
ATOM 631 O O . HIS A 1 85 ? -4.220 1.765 21.305 1.00 48.22 85 HIS A O 1
ATOM 637 N N . HIS A 1 86 ? -5.357 3.577 21.824 1.00 52.44 86 HIS A N 1
ATOM 638 C CA . HIS A 1 86 ? -6.357 3.386 20.758 1.00 52.44 86 HIS A CA 1
ATOM 639 C C . HIS A 1 86 ? -6.513 4.622 19.862 1.00 52.44 86 HIS A C 1
ATOM 641 O O . HIS A 1 86 ? -7.370 4.649 18.986 1.00 52.44 86 HIS A O 1
ATOM 647 N N . SER A 1 87 ? -5.707 5.661 20.083 1.00 54.56 87 SER A N 1
ATOM 648 C CA . SER A 1 87 ? -5.758 6.919 19.329 1.00 54.56 87 SER A CA 1
ATOM 649 C C . SER A 1 87 ? -4.516 7.175 18.475 1.00 54.56 87 SER A C 1
ATOM 651 O O . SER A 1 87 ? -4.456 8.190 17.784 1.00 54.56 87 SER A O 1
ATOM 653 N N . VAL A 1 88 ? -3.532 6.271 18.509 1.00 61.06 88 VAL A N 1
ATOM 654 C CA . VAL A 1 88 ? -2.316 6.349 17.691 1.00 61.06 88 VAL A CA 1
ATOM 655 C C . VAL A 1 88 ? -2.450 5.377 16.526 1.00 61.06 88 VAL A C 1
ATOM 657 O O . VAL A 1 88 ? -2.748 4.203 16.736 1.00 61.06 88 VAL A O 1
ATOM 660 N N .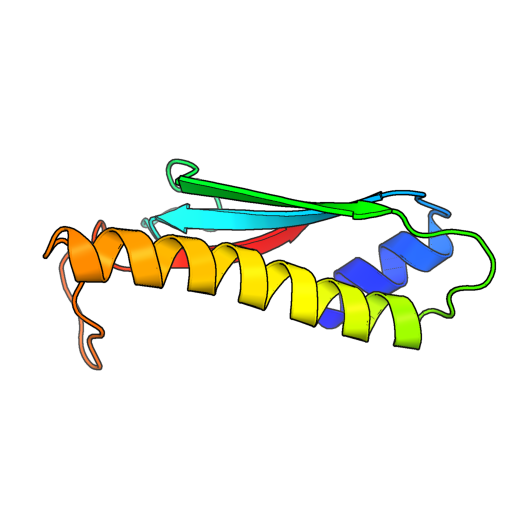 VAL A 1 89 ? -2.238 5.876 15.310 1.00 67.81 89 VAL A N 1
ATOM 661 C CA . VAL A 1 89 ? -2.266 5.085 14.076 1.00 67.81 89 VAL A CA 1
ATOM 662 C C . VAL A 1 89 ? -0.830 4.802 13.644 1.00 67.81 89 VAL A C 1
ATOM 664 O O . VAL A 1 89 ? -0.036 5.733 13.508 1.00 67.81 89 VAL A O 1
ATOM 667 N N . GLY A 1 90 ? -0.504 3.523 13.474 1.00 70.69 90 GLY A N 1
ATOM 668 C CA . GLY A 1 90 ? 0.722 3.038 12.847 1.00 70.69 90 GLY A CA 1
ATOM 669 C C . GLY A 1 90 ? 0.458 2.686 11.385 1.00 70.69 90 GLY A C 1
ATOM 670 O O . GLY A 1 90 ? -0.686 2.421 11.011 1.00 70.69 90 GLY A O 1
ATOM 671 N N . CYS A 1 91 ? 1.498 2.709 10.558 1.00 67.69 91 CYS A N 1
ATOM 672 C CA . CYS A 1 91 ? 1.439 2.287 9.164 1.00 67.69 91 CYS A CA 1
ATOM 673 C C . CYS A 1 91 ? 2.615 1.352 8.890 1.00 67.69 91 CYS A C 1
ATOM 675 O O . CYS A 1 91 ? 3.718 1.639 9.343 1.00 67.69 91 CYS A O 1
ATOM 677 N N . CYS A 1 92 ? 2.371 0.256 8.172 1.00 68.06 92 CYS A N 1
ATOM 678 C CA . CYS A 1 92 ? 3.420 -0.664 7.739 1.00 68.06 92 CYS A CA 1
ATOM 679 C C . CYS A 1 92 ? 3.244 -1.035 6.267 1.00 68.06 92 CYS A C 1
ATOM 681 O O . CYS A 1 92 ? 2.147 -1.443 5.859 1.00 68.06 92 CYS A O 1
ATOM 683 N N . CYS A 1 93 ? 4.327 -0.945 5.497 1.00 65.69 93 CYS A N 1
ATOM 684 C CA . CYS A 1 93 ? 4.456 -1.565 4.184 1.00 65.69 93 CYS A CA 1
ATOM 685 C C . CYS A 1 93 ? 4.373 -3.101 4.264 1.00 65.69 93 CYS A C 1
ATOM 687 O O . CYS A 1 93 ? 5.074 -3.745 5.046 1.00 65.69 93 CYS A O 1
ATOM 689 N N . PHE A 1 94 ? 3.543 -3.690 3.403 1.00 66.31 94 PHE A N 1
ATOM 690 C CA . PHE A 1 94 ? 3.487 -5.120 3.113 1.00 66.31 94 PHE A CA 1
ATOM 691 C C . PHE A 1 94 ? 3.777 -5.376 1.630 1.00 66.31 94 PHE A C 1
ATOM 693 O O . PHE A 1 94 ? 3.389 -4.606 0.745 1.00 66.31 94 PHE A O 1
ATOM 700 N N . ILE A 1 95 ? 4.440 -6.505 1.386 1.00 58.50 95 ILE A N 1
ATOM 701 C CA . ILE A 1 95 ? 4.881 -7.005 0.078 1.00 58.50 95 ILE A CA 1
ATOM 702 C C . ILE A 1 95 ? 4.276 -8.369 -0.226 1.00 58.50 95 ILE A C 1
ATOM 704 O O . ILE A 1 95 ? 4.081 -9.155 0.730 1.00 58.50 95 ILE A O 1
#

Sequence (95 aa):
MDEAEADVLAYFGGVKIIGATAHYVNDNLDEGPIIMQDVIHVDHIYTAEDMMHAGRDVEKNALCAELCTLLGAGAVGICSQQPHHHSVVGCCCFI

InterPro domains:
  IPR002376 Formyl 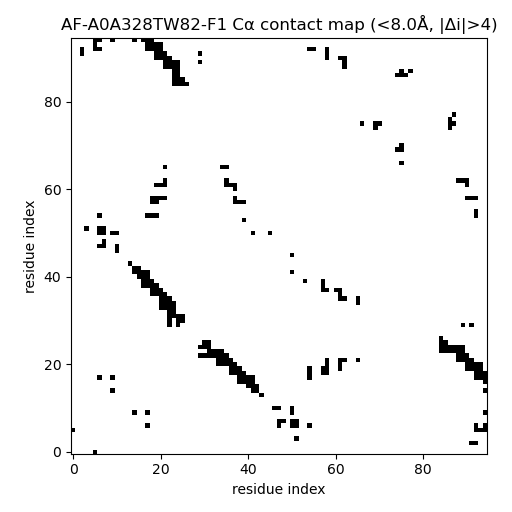transferase, N-terminal [PF00551] (9-65)
  IPR004810 Formyltetrahydrofolate deformylase [PTHR42706] (10-65)
  IPR036477 Formyl transferase, N-terminal domain superfamily [SSF53328] (9-71)

pLDDT: mean 75.13, std 15.56, range [38.97, 93.44]

Foldseek 3Di:
DPLLVQLLVCLVVQDFKKKKWKFQADPDPPPGDTDFMDMDTDHNVDDSVNSSVVQVVRQCVRVVVRVVVCVVVVNEDDDPDDDDRGRDMDMHMDD

Mean predicted aligned error: 8.67 Å